Protein AF-A0A5K1JWC7-F1 (afdb_monomer)

Foldseek 3Di:
DVVVVVLCVVCVVPPVQDAAQPVLPDCPWQLNVLVLLVQQLVQLVVPHFAEEEEDFFAQDPPDPVVRVVSLVVLLVRLLVCVVSFGLYYHYDDPVCVVSNCVNCVVRPPDNGRSVPNSPVRDHDPCRNNDRPGPHHHDPVSVVVVVVVVVVQVVVVVVVDQWDQDPRGTDGPD

InterPro domains:
  IPR001465 Malate synthase, TIM barrel domain [PF01274] (7-130)
  IPR006252 Malate synthase A [PTHR42902] (7-173)
  IPR011076 Malate synthase superfamily [SSF51645] (11-173)
  IPR044856 Malate synthase, C-terminal superfamily [G3DSA:1.20.1220.12] (136-173)
  IPR046363 Malate synthase, N-terminal and TIM-barrel domains [G3DSA:3.20.20.360] (5-133)
  IPR048355 Malate synthase, C-terminal domain [PF20659] (136-173)

Nearest PDB structures (foldseek):
  3cv2-assembly1_A  TM=9.583E-01  e=2.266E-15  Escherichia coli
  3cux-assembly1_A  TM=9.850E-01  e=8.269E-14  Bacillus anthracis
  8wv2-assembly1_D  TM=1.934E-01  e=1.332E+00  Candida parapsilosis
  5lge-assembly2_D  TM=2.513E-01  e=6.400E+00  Homo sapiens
  8kib-assembly2_D  TM=2.610E-01  e=9.475E+00  Mus musculus

pLDDT: mean 89.18, std 6.0, range [44.62, 95.69]

Secondary structure (DSSP, 8-state):
-HHHHHHHHHHTT-TT-----TTT--TTSHHHHHHHHHHHHHHHHTT---EEEEE-B---TT-HHHHHHHHHHHHHHHHHHHHHT-SEEEESSGGGHHHHHHHHHHH--SS--TT---TT----HHHHT----S----HHHHHHHHHHHHHHHHHHHTT-SSEEETTEEE---

Solvent-accessible surface area (backbone atoms only — not comparable to full-atom values): 9978 Å² total; per-residue (Å²): 100,57,67,62,52,51,51,44,66,76,36,67,88,46,88,80,59,60,73,46,28,76,83,55,67,44,72,76,39,60,22,43,33,40,46,52,54,50,46,28,23,56,23,18,72,70,69,42,83,25,72,42,66,74,45,35,62,46,88,45,86,92,38,71,68,63,26,48,56,55,51,50,50,52,50,53,53,49,45,52,34,46,74,72,35,31,48,44,73,41,70,69,38,78,84,50,47,63,61,52,48,56,48,42,64,73,69,43,91,60,94,57,39,55,84,56,37,53,83,83,67,80,77,55,75,65,46,62,64,45,52,83,57,77,65,55,77,46,72,67,50,50,51,49,50,53,52,50,53,52,54,50,50,55,37,39,77,70,74,42,68,68,44,83,52,96,58,27,53,45,63,92,89

Radius of gyration: 17.47 Å; Cα contacts (8 Å, |Δi|>4): 207; chains: 1; bounding box: 48×44×42 Å

Mean predicted aligned error: 5.04 Å

Organism: NCBI:txid34458

Structure (mmCIF, N/CA/C/O backbone):
data_AF-A0A5K1JWC7-F1
#
_entry.id   AF-A0A5K1JWC7-F1
#
loop_
_atom_site.group_PDB
_atom_site.id
_atom_site.type_symbol
_atom_site.label_atom_id
_atom_site.label_alt_id
_atom_site.label_comp_id
_atom_site.label_asym_id
_atom_site.label_entity_id
_atom_site.label_seq_id
_atom_site.pdbx_PDB_ins_code
_atom_site.Cartn_x
_atom_site.Cartn_y
_atom_site.Cartn_z
_atom_site.occupancy
_atom_site.B_iso_or_equiv
_atom_site.auth_seq_id
_atom_site.auth_comp_id
_atom_site.auth_asym_id
_atom_site.auth_atom_id
_atom_site.pdbx_PDB_model_num
ATOM 1 N N . MET A 1 1 ? 4.676 -3.073 0.811 1.00 44.62 1 MET A N 1
ATOM 2 C CA . MET A 1 1 ? 5.390 -4.058 -0.029 1.00 44.62 1 MET A CA 1
ATOM 3 C C . MET A 1 1 ? 5.448 -5.466 0.570 1.00 44.62 1 MET A C 1
ATOM 5 O O . MET A 1 1 ? 5.056 -6.391 -0.129 1.00 44.62 1 MET A O 1
ATOM 9 N N . LEU A 1 2 ? 5.843 -5.653 1.842 1.00 52.94 2 LEU A N 1
ATOM 10 C CA . LEU A 1 2 ? 6.134 -6.978 2.441 1.00 52.94 2 LEU A CA 1
ATOM 11 C C . LEU A 1 2 ? 5.093 -8.096 2.209 1.00 52.94 2 LEU A C 1
ATOM 13 O O . LEU A 1 2 ? 5.450 -9.262 2.046 1.00 52.94 2 LEU A O 1
ATOM 17 N N . PHE A 1 3 ? 3.800 -7.762 2.195 1.00 68.31 3 PHE A N 1
ATOM 18 C CA . PHE A 1 3 ? 2.735 -8.755 2.036 1.00 68.31 3 PHE A CA 1
ATOM 19 C C . PHE A 1 3 ? 2.721 -9.408 0.642 1.00 68.31 3 PHE A C 1
ATOM 21 O O . PHE A 1 3 ? 2.540 -10.621 0.541 1.00 68.31 3 PHE A O 1
ATOM 28 N N . GLY A 1 4 ? 2.984 -8.641 -0.423 1.00 77.62 4 GLY A N 1
ATOM 29 C CA . GLY A 1 4 ? 2.988 -9.156 -1.797 1.00 77.62 4 GLY A CA 1
ATOM 30 C C . GLY A 1 4 ? 4.108 -10.171 -2.036 1.00 77.62 4 GLY A C 1
ATOM 31 O O . GLY A 1 4 ? 3.873 -11.247 -2.587 1.00 77.62 4 GLY A O 1
ATOM 32 N N . TRP A 1 5 ? 5.314 -9.885 -1.538 1.00 83.31 5 TRP A N 1
ATOM 33 C CA . TRP A 1 5 ? 6.438 -10.820 -1.623 1.00 83.31 5 TRP A CA 1
ATOM 34 C C . TRP A 1 5 ? 6.192 -12.101 -0.815 1.00 83.31 5 TRP A C 1
ATOM 36 O O . TRP A 1 5 ? 6.386 -13.208 -1.325 1.00 83.31 5 TRP A O 1
ATOM 46 N N . CYS A 1 6 ? 5.704 -11.976 0.426 1.00 85.31 6 CYS A N 1
ATOM 47 C CA . CYS A 1 6 ? 5.359 -13.130 1.261 1.00 85.31 6 CYS A CA 1
ATOM 48 C C . CYS A 1 6 ? 4.296 -14.022 0.605 1.00 85.31 6 CYS A C 1
ATOM 50 O O . CYS A 1 6 ? 4.421 -15.250 0.651 1.00 85.31 6 CYS A O 1
ATOM 52 N N . PHE A 1 7 ? 3.289 -13.420 -0.035 1.00 87.75 7 PHE A N 1
ATOM 53 C CA . PHE A 1 7 ? 2.257 -14.139 -0.778 1.00 87.75 7 PHE A CA 1
ATOM 54 C C . PHE A 1 7 ? 2.866 -15.005 -1.888 1.00 87.75 7 PHE A C 1
ATOM 56 O O . PHE A 1 7 ? 2.665 -16.225 -1.902 1.00 87.75 7 PHE A O 1
ATOM 63 N N . ILE A 1 8 ? 3.686 -14.400 -2.756 1.00 88.88 8 ILE A N 1
ATOM 64 C CA . ILE A 1 8 ? 4.363 -15.101 -3.858 1.00 88.88 8 ILE A CA 1
ATOM 65 C C . ILE A 1 8 ? 5.270 -16.203 -3.304 1.00 88.88 8 ILE A C 1
ATOM 67 O O . ILE A 1 8 ? 5.192 -17.351 -3.737 1.00 88.88 8 ILE A O 1
ATOM 71 N N . LYS A 1 9 ? 6.093 -15.901 -2.292 1.00 90.25 9 LYS A N 1
ATOM 72 C CA . LYS A 1 9 ? 7.012 -16.875 -1.684 1.00 90.25 9 LYS A CA 1
ATOM 73 C C . LYS A 1 9 ? 6.272 -18.082 -1.109 1.00 90.25 9 LYS A C 1
ATOM 75 O O . LYS A 1 9 ? 6.712 -19.216 -1.308 1.00 90.25 9 LYS A O 1
ATOM 80 N N . ARG A 1 10 ? 5.162 -17.862 -0.398 1.00 89.88 10 ARG A N 1
ATOM 81 C CA . ARG A 1 10 ? 4.365 -18.942 0.207 1.00 89.88 10 ARG A CA 1
ATOM 82 C C . ARG A 1 10 ? 3.660 -19.787 -0.851 1.00 89.88 10 ARG A C 1
ATOM 84 O O . ARG A 1 10 ? 3.517 -20.992 -0.655 1.00 89.88 10 ARG A O 1
ATOM 91 N N . ARG A 1 11 ? 3.239 -19.171 -1.957 1.00 88.50 11 ARG A N 1
ATOM 92 C CA . ARG A 1 11 ? 2.471 -19.812 -3.034 1.00 88.50 11 ARG A CA 1
ATOM 93 C C . ARG A 1 11 ? 3.323 -20.180 -4.251 1.00 88.50 11 ARG A C 1
ATOM 95 O O . ARG A 1 11 ? 2.774 -20.633 -5.242 1.00 88.50 11 ARG A O 1
ATOM 102 N N . ARG A 1 12 ? 4.656 -20.097 -4.157 1.00 88.31 12 ARG A N 1
ATOM 103 C CA . ARG A 1 12 ? 5.602 -20.330 -5.269 1.00 88.31 12 ARG A CA 1
ATOM 104 C C . ARG A 1 12 ? 5.453 -21.674 -5.993 1.00 88.31 12 ARG A C 1
ATOM 106 O O . ARG A 1 12 ? 5.879 -21.797 -7.131 1.00 88.31 12 ARG A O 1
ATOM 113 N N . ALA A 1 13 ? 4.916 -22.692 -5.317 1.00 90.12 13 ALA A N 1
ATOM 114 C CA . ALA A 1 13 ? 4.696 -24.020 -5.891 1.00 90.12 13 ALA A CA 1
ATOM 115 C C . ALA A 1 13 ? 3.368 -24.133 -6.665 1.00 90.12 13 ALA A C 1
ATOM 117 O O . ALA A 1 13 ? 3.176 -25.086 -7.417 1.00 90.12 13 ALA A O 1
ATOM 118 N N . ASP A 1 14 ? 2.452 -23.182 -6.484 1.00 89.00 14 ASP A N 1
ATOM 119 C CA . ASP A 1 14 ? 1.150 -23.167 -7.138 1.00 89.00 14 ASP A CA 1
ATOM 120 C C . ASP A 1 14 ? 1.224 -22.378 -8.451 1.00 89.00 14 ASP A C 1
ATOM 122 O O . ASP A 1 14 ? 1.396 -21.160 -8.461 1.00 89.00 14 ASP A O 1
ATOM 126 N N . ARG A 1 15 ? 1.058 -23.079 -9.576 1.00 86.62 15 ARG A N 1
ATOM 127 C CA . ARG A 1 15 ? 1.126 -22.486 -10.921 1.00 86.62 15 ARG A CA 1
ATOM 128 C C . ARG A 1 15 ? -0.040 -21.549 -11.239 1.00 86.62 15 ARG A C 1
ATOM 130 O O . ARG A 1 15 ? 0.066 -20.767 -12.177 1.00 86.62 15 ARG A O 1
ATOM 137 N N . SER A 1 16 ? -1.137 -21.620 -10.486 1.00 85.81 16 SER A N 1
ATOM 138 C CA . SER A 1 16 ? -2.273 -20.698 -10.628 1.00 85.81 16 SER A CA 1
ATOM 139 C C . SER A 1 16 ? -2.086 -19.393 -9.846 1.00 85.81 16 SER A C 1
ATOM 141 O O . SER A 1 16 ? -2.823 -18.429 -10.056 1.00 85.81 16 SER A O 1
ATOM 143 N N . ALA A 1 17 ? -1.082 -19.332 -8.965 1.00 84.81 17 ALA A N 1
ATOM 144 C CA . ALA A 1 17 ? -0.818 -18.185 -8.106 1.00 84.81 17 ALA A CA 1
ATOM 145 C C . ALA A 1 17 ? 0.161 -17.179 -8.729 1.00 84.81 17 ALA A C 1
ATOM 147 O O . ALA A 1 17 ? 1.113 -16.735 -8.087 1.00 84.81 17 ALA A O 1
ATOM 148 N N . VAL A 1 18 ? -0.084 -16.823 -9.991 1.00 88.00 18 VAL A N 1
ATOM 149 C CA . VAL A 1 18 ? 0.694 -15.821 -10.728 1.00 88.00 18 VAL A CA 1
ATOM 150 C C . VAL A 1 18 ? -0.012 -14.472 -10.640 1.00 88.00 18 VAL A C 1
ATOM 152 O O . VAL A 1 18 ? -1.207 -14.374 -10.908 1.00 88.00 18 VAL A O 1
ATOM 155 N N . LEU A 1 19 ? 0.735 -13.437 -10.258 1.00 89.69 19 LEU A N 1
ATOM 156 C CA . LEU A 1 19 ? 0.249 -12.063 -10.171 1.00 89.69 19 LEU A CA 1
ATOM 157 C C . LEU A 1 19 ? 0.689 -11.253 -11.404 1.00 89.69 19 LEU A C 1
ATOM 159 O O . LEU A 1 19 ? 1.714 -11.583 -12.009 1.00 89.69 19 LEU A O 1
ATOM 163 N N . PRO A 1 20 ? -0.065 -10.204 -11.780 1.00 91.31 20 PRO A N 1
ATOM 164 C CA . PRO A 1 20 ? 0.345 -9.266 -12.824 1.00 91.31 20 PRO A CA 1
ATOM 165 C C . PRO A 1 20 ? 1.522 -8.388 -12.361 1.00 91.31 20 PRO A C 1
ATOM 167 O O . PRO A 1 20 ? 2.099 -8.600 -11.290 1.00 91.3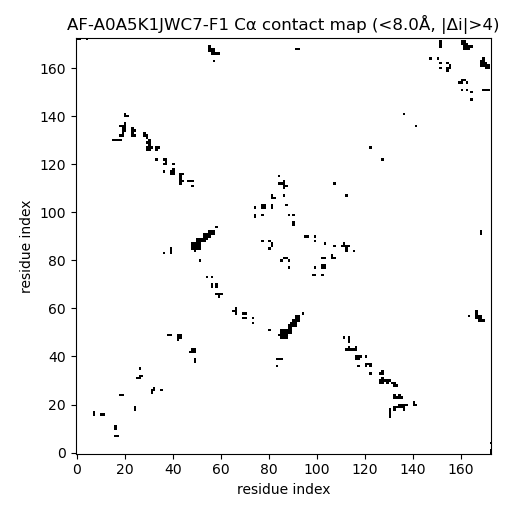1 20 PRO A O 1
ATOM 170 N N . ASP A 1 21 ? 1.886 -7.388 -13.167 1.00 90.62 21 ASP A N 1
ATOM 171 C CA . ASP A 1 21 ? 2.909 -6.408 -12.801 1.00 90.62 21 ASP A CA 1
ATOM 172 C C . ASP A 1 21 ? 2.650 -5.787 -11.414 1.00 90.62 21 ASP A C 1
ATOM 174 O O . ASP A 1 21 ? 1.517 -5.466 -11.050 1.00 90.62 21 ASP A O 1
ATOM 178 N N . ARG A 1 22 ? 3.725 -5.527 -10.650 1.00 86.94 22 ARG A N 1
ATOM 179 C CA . ARG A 1 22 ? 3.638 -5.020 -9.262 1.00 86.94 22 ARG A CA 1
ATOM 180 C C . ARG A 1 22 ? 2.814 -3.737 -9.111 1.00 86.94 22 ARG A C 1
ATOM 182 O O . ARG A 1 22 ? 2.218 -3.515 -8.066 1.00 86.94 22 ARG A O 1
ATOM 189 N N . LYS A 1 23 ? 2.784 -2.900 -10.150 1.00 85.75 23 LYS A N 1
ATOM 190 C CA . LYS A 1 23 ? 2.043 -1.630 -10.186 1.00 85.75 23 LYS A CA 1
ATOM 191 C C . LYS A 1 23 ? 0.520 -1.822 -10.224 1.00 85.75 23 LYS A C 1
ATOM 193 O O . LYS A 1 23 ? -0.197 -0.937 -9.767 1.00 85.75 23 LYS A O 1
ATOM 198 N N . ASP A 1 24 ? 0.058 -2.955 -10.755 1.00 86.00 24 ASP A N 1
ATOM 199 C CA . ASP A 1 24 ? -1.364 -3.283 -10.903 1.00 86.00 24 ASP A CA 1
ATOM 200 C C . ASP A 1 24 ? -1.918 -3.924 -9.615 1.00 86.00 24 ASP A C 1
ATOM 202 O O . ASP A 1 24 ? -3.121 -3.910 -9.365 1.00 86.00 24 ASP A O 1
ATOM 206 N N . VAL A 1 25 ? -1.039 -4.449 -8.752 1.00 88.00 25 VAL A N 1
ATOM 207 C CA . VAL A 1 25 ? -1.395 -5.010 -7.440 1.00 88.00 25 VAL A CA 1
ATOM 208 C C . VAL A 1 25 ? -1.528 -3.880 -6.409 1.00 88.00 25 VAL A C 1
ATOM 210 O O . VAL A 1 25 ? -0.674 -3.690 -5.542 1.00 88.00 25 VAL A O 1
ATOM 213 N N . THR A 1 26 ? -2.594 -3.087 -6.528 1.00 87.12 26 THR A N 1
ATOM 214 C CA . THR A 1 26 ? -2.879 -1.963 -5.619 1.00 87.12 26 THR A CA 1
ATOM 215 C C . THR A 1 26 ? -3.588 -2.416 -4.337 1.00 87.12 26 THR A C 1
ATOM 217 O O . THR A 1 26 ? -4.016 -3.559 -4.208 1.00 87.12 26 THR A O 1
ATOM 220 N N . MET A 1 27 ? -3.758 -1.514 -3.363 1.00 86.19 27 MET A N 1
ATOM 221 C CA . MET A 1 27 ? -4.477 -1.811 -2.111 1.00 86.19 27 MET A CA 1
ATOM 222 C C . MET A 1 27 ? -6.001 -1.969 -2.281 1.00 86.19 27 MET A C 1
ATOM 224 O O . MET A 1 27 ? -6.689 -2.246 -1.301 1.00 86.19 27 MET A O 1
ATOM 228 N N . GLU A 1 28 ? -6.528 -1.764 -3.488 1.00 85.38 28 GLU A N 1
ATOM 229 C CA . GLU A 1 28 ? -7.960 -1.856 -3.812 1.00 85.38 28 GLU A CA 1
ATOM 230 C C . GLU A 1 28 ? -8.330 -3.198 -4.453 1.00 85.38 28 GLU A C 1
ATOM 232 O O . GLU A 1 28 ? -9.507 -3.532 -4.577 1.00 85.38 28 GLU A O 1
ATOM 237 N N . VAL A 1 29 ? -7.336 -3.984 -4.874 1.00 86.38 29 VAL A N 1
ATOM 238 C CA . VAL A 1 29 ? -7.586 -5.248 -5.569 1.00 86.38 29 VAL A CA 1
ATOM 239 C C . VAL A 1 29 ? -7.991 -6.338 -4.580 1.00 86.38 29 VAL A C 1
ATOM 241 O O . VAL A 1 29 ? -7.420 -6.440 -3.496 1.00 86.38 29 VAL A O 1
ATOM 244 N N . GLY A 1 30 ? -8.950 -7.175 -4.993 1.00 84.12 30 GLY A N 1
ATOM 245 C CA . GLY A 1 30 ? -9.627 -8.224 -4.213 1.00 84.12 30 GLY A CA 1
ATOM 246 C C . GLY A 1 30 ? -8.970 -8.629 -2.889 1.00 84.12 30 GLY A C 1
ATOM 247 O O . GLY A 1 30 ? -9.438 -8.234 -1.823 1.00 84.12 30 GLY A O 1
ATOM 248 N N . PHE A 1 31 ? -7.883 -9.407 -2.944 1.00 88.75 31 PHE A N 1
ATOM 249 C CA . PHE A 1 31 ? -7.257 -9.964 -1.738 1.00 88.75 31 PHE A CA 1
ATOM 250 C C . PHE A 1 31 ? -6.576 -8.919 -0.833 1.00 88.75 31 PHE A C 1
ATOM 252 O O . PHE A 1 31 ? -6.509 -9.122 0.380 1.00 88.75 31 PHE A O 1
ATOM 259 N N . MET A 1 32 ? -6.105 -7.796 -1.388 1.00 90.38 32 MET A N 1
ATOM 260 C CA . MET A 1 32 ? -5.516 -6.691 -0.620 1.00 90.38 32 MET A CA 1
ATOM 261 C C . MET A 1 32 ? -6.590 -5.890 0.120 1.00 90.38 32 MET A C 1
ATOM 263 O O . MET A 1 32 ? -6.398 -5.551 1.289 1.00 90.38 32 MET A O 1
ATOM 267 N N . ASP A 1 33 ? -7.733 -5.638 -0.524 1.00 90.25 33 ASP A N 1
ATOM 268 C CA . ASP A 1 33 ? -8.883 -4.999 0.126 1.00 90.25 33 ASP A CA 1
ATOM 269 C C . ASP A 1 33 ? -9.439 -5.896 1.243 1.00 90.25 33 ASP A C 1
ATOM 271 O O . ASP A 1 33 ? -9.620 -5.447 2.377 1.00 90.25 33 ASP A O 1
ATOM 275 N N . ALA A 1 34 ? -9.598 -7.198 0.975 1.00 91.94 34 ALA A N 1
ATOM 276 C CA . ALA A 1 34 ? -9.996 -8.180 1.984 1.00 91.94 34 ALA A CA 1
ATOM 277 C C . ALA A 1 34 ? -9.019 -8.219 3.176 1.00 91.94 34 ALA A C 1
ATOM 279 O O . ALA A 1 34 ? -9.450 -8.236 4.333 1.00 91.94 34 ALA A O 1
ATOM 280 N N . TYR A 1 35 ? -7.709 -8.167 2.907 1.00 92.88 35 TYR A N 1
ATOM 281 C CA . TYR A 1 35 ? -6.669 -8.070 3.934 1.00 92.88 35 TYR A CA 1
ATOM 282 C C . TYR A 1 35 ? -6.846 -6.826 4.816 1.00 92.88 35 TYR A C 1
ATOM 284 O O . TYR A 1 35 ? -6.895 -6.952 6.041 1.00 92.88 35 TYR A O 1
ATOM 292 N N . VAL A 1 36 ? -6.995 -5.643 4.214 1.00 92.75 36 VAL A N 1
ATOM 293 C CA . VAL A 1 36 ? -7.170 -4.378 4.946 1.00 92.75 36 VAL A CA 1
ATOM 294 C C . VAL A 1 36 ? -8.429 -4.410 5.808 1.00 92.75 36 VAL A C 1
ATOM 296 O O . VAL A 1 36 ? -8.388 -4.061 6.989 1.00 92.75 36 VAL A O 1
ATOM 299 N N . ARG A 1 37 ? -9.554 -4.862 5.244 1.00 92.75 37 ARG A N 1
ATOM 300 C CA . ARG A 1 37 ? -10.827 -4.946 5.968 1.00 92.75 37 ARG A CA 1
ATOM 301 C C . ARG A 1 37 ? -10.727 -5.859 7.188 1.00 92.75 37 ARG A C 1
ATOM 303 O O . ARG A 1 37 ? -11.175 -5.471 8.268 1.00 92.75 37 ARG A O 1
ATOM 310 N N . LEU A 1 38 ? -10.113 -7.033 7.028 1.00 94.44 38 LEU A N 1
ATOM 311 C CA . LEU A 1 38 ? -9.921 -7.990 8.118 1.00 94.44 38 LEU A CA 1
ATOM 312 C C . LEU A 1 38 ? -8.951 -7.467 9.187 1.00 94.44 38 LEU A C 1
ATOM 314 O O . LEU A 1 38 ? -9.184 -7.689 10.380 1.00 94.44 38 LEU A O 1
ATOM 318 N N . LEU A 1 39 ? -7.884 -6.771 8.777 1.00 94.75 39 LEU A N 1
ATOM 319 C CA . LEU A 1 39 ? -6.918 -6.152 9.687 1.00 94.75 39 LEU A CA 1
ATOM 320 C C . LEU A 1 39 ? -7.615 -5.142 10.600 1.00 94.75 39 LEU A C 1
ATOM 322 O O . LEU A 1 39 ? -7.543 -5.284 11.821 1.00 94.75 39 LEU A O 1
ATOM 326 N N . ILE A 1 40 ? -8.348 -4.187 10.022 1.00 94.31 40 ILE A N 1
ATOM 327 C CA . ILE A 1 40 ? -9.050 -3.136 10.776 1.00 94.31 40 ILE A CA 1
ATOM 328 C C . ILE A 1 40 ? -10.068 -3.753 11.736 1.00 94.31 40 ILE A C 1
ATOM 330 O O . 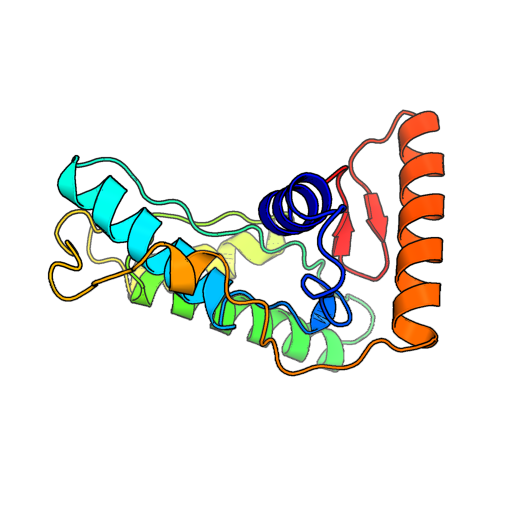ILE A 1 40 ? -10.040 -3.474 12.935 1.00 94.31 40 ILE A O 1
ATOM 334 N N . GLN A 1 41 ? -10.912 -4.661 11.237 1.00 94.81 41 GLN A N 1
ATOM 335 C CA . GLN A 1 41 ? -11.906 -5.353 12.059 1.00 94.81 41 GLN A CA 1
ATOM 336 C C . GLN A 1 41 ? -11.251 -6.074 13.249 1.00 94.81 41 GLN A C 1
ATOM 338 O O . GLN A 1 41 ? -11.717 -5.986 14.388 1.00 94.81 41 GLN A O 1
ATOM 343 N N . THR A 1 42 ? -10.147 -6.785 13.006 1.00 94.56 42 THR A N 1
ATOM 344 C CA . THR A 1 42 ? -9.455 -7.553 14.046 1.00 94.56 42 THR A CA 1
ATOM 345 C C . THR A 1 42 ? -8.818 -6.647 15.094 1.00 94.56 42 THR A C 1
ATOM 347 O O . THR A 1 42 ? -8.950 -6.931 16.291 1.00 94.56 42 THR A O 1
ATOM 350 N N . CYS A 1 43 ? -8.160 -5.572 14.660 1.00 95.69 43 CYS A N 1
ATOM 351 C CA . CYS A 1 43 ? -7.515 -4.600 15.534 1.00 95.69 43 CYS A CA 1
ATOM 352 C C . CYS A 1 43 ? -8.540 -3.863 16.404 1.00 95.69 43 CYS A C 1
ATOM 354 O O . CYS A 1 43 ? -8.452 -3.891 17.634 1.00 95.69 43 CYS A O 1
ATOM 356 N N . HIS A 1 44 ? -9.591 -3.310 15.799 1.00 94.94 44 HIS A N 1
ATOM 357 C CA . HIS A 1 44 ? -10.589 -2.518 16.520 1.00 94.94 44 HIS A CA 1
ATOM 358 C C . HIS A 1 44 ? -11.431 -3.357 17.478 1.00 94.94 44 HIS A C 1
ATOM 360 O O . HIS A 1 44 ? -11.721 -2.920 18.595 1.00 94.94 44 HIS A O 1
ATOM 366 N N . ARG A 1 45 ? -11.733 -4.613 17.120 1.00 93.88 45 ARG A N 1
ATOM 367 C CA . ARG A 1 45 ? -12.367 -5.568 18.044 1.00 93.88 45 ARG A CA 1
ATOM 368 C C . ARG A 1 45 ? -11.542 -5.778 19.319 1.00 93.88 45 ARG A C 1
ATOM 370 O O . ARG A 1 45 ? -12.112 -6.010 20.381 1.00 93.88 45 ARG A O 1
ATOM 377 N N . ARG A 1 46 ? -10.212 -5.692 19.223 1.00 94.69 46 ARG A N 1
ATOM 378 C CA . ARG A 1 46 ? -9.271 -5.832 20.348 1.00 94.69 46 ARG A CA 1
ATOM 379 C C . ARG A 1 46 ? -8.842 -4.490 20.952 1.00 94.69 46 ARG A C 1
ATOM 381 O O . ARG A 1 46 ? -8.024 -4.496 21.864 1.00 94.69 46 ARG A O 1
ATOM 388 N N . ARG A 1 47 ? -9.404 -3.369 20.481 1.00 92.31 47 ARG A N 1
ATOM 389 C CA . ARG A 1 47 ? -9.033 -1.997 20.875 1.00 92.31 47 ARG A CA 1
ATOM 390 C C . ARG A 1 47 ? -7.538 -1.700 20.692 1.00 92.31 47 ARG A C 1
ATOM 392 O O . ARG A 1 47 ? -6.918 -1.079 21.550 1.00 92.31 47 ARG A O 1
ATOM 399 N N . VAL A 1 48 ? -6.969 -2.170 19.585 1.00 94.19 48 VAL A N 1
ATOM 400 C CA . VAL A 1 48 ? -5.595 -1.856 19.171 1.00 94.19 48 VAL A CA 1
ATOM 401 C C . VAL A 1 48 ? -5.602 -1.113 17.841 1.00 94.19 48 VAL A C 1
ATOM 403 O O . VAL A 1 48 ? -6.549 -1.252 17.068 1.00 94.19 48 VAL A O 1
ATOM 406 N N . ALA A 1 49 ? -4.540 -0.352 17.582 1.00 93.38 49 ALA A N 1
ATOM 407 C CA . ALA A 1 49 ? -4.427 0.470 16.386 1.00 93.38 49 ALA A CA 1
ATOM 408 C C . ALA A 1 49 ? -4.248 -0.353 15.098 1.00 93.38 49 ALA A C 1
ATOM 410 O O . ALA A 1 49 ? -3.440 -1.286 15.037 1.00 93.38 49 ALA A O 1
ATOM 411 N N . ALA A 1 50 ? -4.982 0.023 14.056 1.00 94.62 50 ALA A N 1
ATOM 412 C CA . ALA A 1 50 ? -4.847 -0.442 12.685 1.00 94.62 50 ALA A CA 1
ATOM 413 C C . ALA A 1 50 ? -4.080 0.600 11.854 1.00 94.62 50 ALA A C 1
ATOM 415 O O . ALA A 1 50 ? -4.611 1.652 11.507 1.00 94.62 50 ALA A O 1
ATOM 416 N N . MET A 1 51 ? -2.825 0.3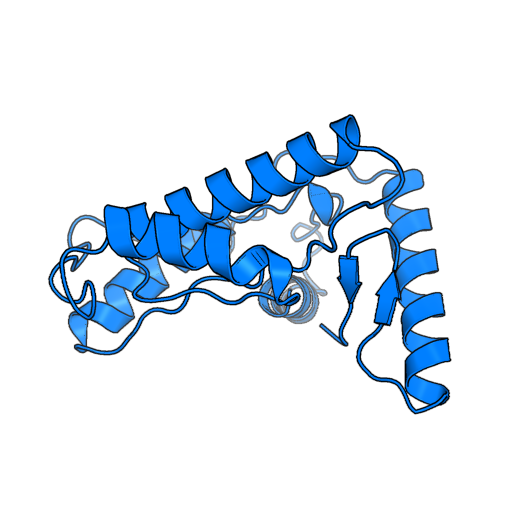06 11.512 1.00 94.12 51 MET A N 1
ATOM 417 C CA . MET A 1 51 ? -1.969 1.226 10.752 1.00 94.12 51 MET A CA 1
ATOM 418 C C . MET A 1 51 ? -2.081 1.005 9.241 1.00 94.12 51 MET A C 1
ATOM 420 O O . MET A 1 51 ? -2.070 -0.133 8.770 1.00 94.12 51 MET A O 1
ATOM 424 N N . GLY A 1 52 ? -2.182 2.106 8.496 1.00 90.06 52 GLY A N 1
ATOM 425 C CA . GLY A 1 52 ? -2.180 2.151 7.036 1.00 90.06 52 GLY A CA 1
ATOM 426 C C . GLY A 1 52 ? -0.806 1.887 6.419 1.00 90.06 52 GLY A C 1
ATOM 427 O O . GLY A 1 52 ? 0.199 1.704 7.109 1.00 90.06 52 GLY A O 1
ATOM 428 N N . GLY A 1 53 ? -0.766 1.853 5.089 1.00 87.19 53 GLY A N 1
ATOM 429 C CA . GLY A 1 53 ? 0.431 1.541 4.320 1.00 87.19 53 GLY A CA 1
ATOM 430 C C . GLY A 1 53 ? 1.387 2.724 4.148 1.00 87.19 53 GLY A C 1
ATOM 431 O O . GLY A 1 53 ? 1.070 3.889 4.399 1.00 87.19 53 GLY A O 1
ATOM 432 N N . MET A 1 54 ? 2.589 2.401 3.667 1.00 87.44 54 MET A N 1
ATOM 433 C CA . MET A 1 54 ? 3.612 3.380 3.309 1.00 87.44 54 MET A CA 1
ATOM 434 C C . MET A 1 54 ? 3.265 4.087 1.993 1.00 87.44 54 MET A C 1
ATOM 436 O O . MET A 1 54 ? 3.055 3.430 0.975 1.00 87.44 54 MET A O 1
ATOM 440 N N . SER A 1 55 ? 3.301 5.422 1.987 1.00 86.50 55 SER A N 1
ATOM 441 C CA . SER A 1 55 ? 3.412 6.207 0.750 1.00 86.50 55 SER A CA 1
ATOM 442 C C . SER A 1 55 ? 4.879 6.544 0.495 1.00 86.50 55 SER A C 1
ATOM 444 O O . SER A 1 55 ? 5.445 7.428 1.139 1.00 86.50 55 SER A O 1
ATOM 446 N N . ALA A 1 56 ? 5.477 5.827 -0.457 1.00 84.00 56 ALA A N 1
ATOM 447 C CA . ALA A 1 56 ? 6.893 5.928 -0.811 1.00 84.00 56 ALA A CA 1
ATOM 448 C C . ALA A 1 56 ? 7.220 7.068 -1.792 1.00 84.00 56 ALA A C 1
ATOM 450 O O . ALA A 1 56 ? 8.367 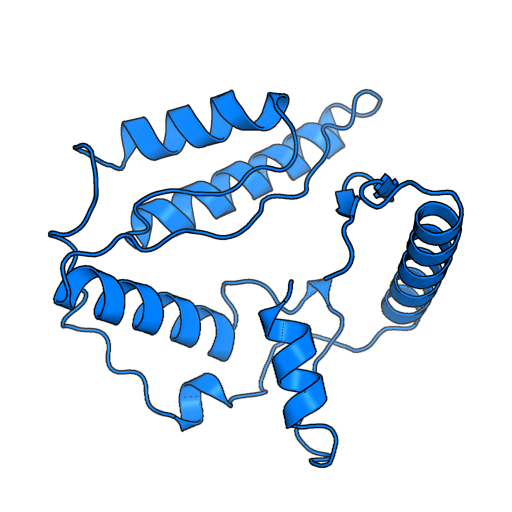7.223 -2.195 1.00 84.00 56 ALA A O 1
ATOM 451 N N . GLN A 1 57 ? 6.225 7.849 -2.218 1.00 85.69 57 GLN A N 1
ATOM 452 C CA . GLN A 1 57 ? 6.408 8.856 -3.258 1.00 85.69 57 GLN A CA 1
ATOM 453 C C . GLN A 1 57 ? 7.406 9.943 -2.831 1.00 85.69 57 GLN A C 1
ATOM 455 O O . GLN A 1 57 ? 7.365 10.445 -1.710 1.00 85.69 57 GLN A O 1
ATOM 460 N N . ILE A 1 58 ? 8.286 10.341 -3.743 1.00 84.88 58 ILE A N 1
ATOM 461 C CA . ILE A 1 58 ? 9.178 11.487 -3.572 1.00 84.88 58 ILE A CA 1
ATOM 462 C C . ILE A 1 58 ? 8.650 12.626 -4.454 1.00 84.88 58 ILE A C 1
ATOM 464 O O . ILE A 1 58 ? 8.371 12.388 -5.633 1.00 84.88 58 ILE A O 1
ATOM 468 N N . PRO A 1 59 ? 8.499 13.854 -3.922 1.00 81.56 59 PRO A N 1
ATOM 469 C CA . PRO A 1 59 ? 8.079 14.996 -4.724 1.00 81.56 59 PRO A CA 1
ATOM 470 C C . PRO A 1 59 ? 9.021 15.281 -5.895 1.00 81.56 59 PRO A C 1
ATOM 472 O O . PRO A 1 59 ? 10.244 15.346 -5.735 1.00 81.56 59 PRO A O 1
ATOM 475 N N . ILE A 1 60 ? 8.436 15.479 -7.073 1.00 83.88 60 ILE A N 1
ATOM 476 C CA . ILE A 1 60 ? 9.155 15.703 -8.326 1.00 83.88 60 ILE A CA 1
ATOM 477 C C . ILE A 1 60 ? 9.369 17.209 -8.482 1.00 83.88 60 ILE A C 1
ATOM 479 O O . ILE A 1 60 ? 8.454 17.951 -8.818 1.00 83.88 60 ILE A O 1
ATOM 483 N N . LYS A 1 61 ? 10.589 17.689 -8.219 1.00 77.44 61 LYS A N 1
ATOM 484 C CA . LYS A 1 61 ? 10.892 19.134 -8.262 1.00 77.44 61 LYS A CA 1
ATOM 485 C C . LYS A 1 61 ? 10.898 19.722 -9.675 1.00 77.44 61 LYS A C 1
ATOM 487 O O . LYS A 1 61 ? 10.630 20.904 -9.839 1.00 77.44 61 LYS A O 1
ATOM 492 N N . ASN A 1 62 ? 11.212 18.902 -10.675 1.00 79.50 62 ASN A N 1
ATOM 493 C CA . ASN A 1 62 ? 11.482 19.368 -12.036 1.00 79.50 62 ASN A CA 1
ATOM 494 C C . ASN A 1 62 ? 10.249 19.324 -12.953 1.00 79.50 62 ASN A C 1
ATOM 496 O O . ASN A 1 62 ? 10.329 19.787 -14.084 1.00 79.50 62 ASN A O 1
ATOM 500 N N . ASP A 1 63 ? 9.127 18.774 -12.481 1.00 84.75 63 ASP A N 1
ATOM 501 C CA . ASP A 1 63 ? 7.883 18.658 -13.245 1.00 84.75 63 ASP A CA 1
ATOM 502 C C . ASP A 1 63 ? 6.676 18.870 -12.311 1.00 84.75 63 ASP A C 1
ATOM 504 O O . ASP A 1 63 ? 6.250 17.938 -11.618 1.00 84.75 63 ASP A O 1
ATOM 508 N N . PRO A 1 64 ? 6.122 20.097 -12.264 1.00 86.69 64 PRO A N 1
ATOM 509 C CA . PRO A 1 64 ? 4.976 20.417 -11.420 1.00 86.69 64 PRO A CA 1
ATOM 510 C C . PRO A 1 64 ? 3.724 19.597 -11.750 1.00 86.69 64 PRO A C 1
ATOM 512 O O . PRO A 1 64 ? 2.951 19.280 -10.846 1.00 86.69 64 PRO A O 1
ATOM 515 N N . GLN A 1 65 ? 3.523 19.230 -13.020 1.00 87.31 65 GLN A N 1
ATOM 516 C CA . GLN A 1 65 ? 2.337 18.492 -13.450 1.00 87.31 65 GLN A CA 1
ATOM 517 C C . GLN A 1 65 ? 2.428 17.028 -13.012 1.00 87.31 65 GLN A C 1
ATOM 519 O O . GLN A 1 65 ? 1.486 16.504 -12.413 1.00 87.31 65 GLN A O 1
ATOM 524 N N . ALA A 1 66 ? 3.574 16.382 -13.242 1.00 84.12 66 ALA A N 1
ATOM 525 C CA . ALA A 1 66 ? 3.810 15.023 -12.759 1.00 84.12 66 ALA A CA 1
ATOM 526 C C . ALA A 1 66 ? 3.796 14.958 -11.224 1.00 84.12 66 ALA A C 1
ATOM 528 O O . ALA A 1 66 ? 3.259 14.007 -10.648 1.00 84.12 66 ALA A O 1
ATOM 529 N N . ASN A 1 67 ? 4.333 15.986 -10.556 1.00 87.75 67 ASN A N 1
ATOM 530 C CA . ASN A 1 67 ? 4.276 16.085 -9.104 1.00 87.75 67 ASN A CA 1
ATOM 531 C C . ASN A 1 67 ? 2.834 16.153 -8.599 1.00 87.75 67 ASN A C 1
ATOM 533 O O . ASN A 1 67 ? 2.496 15.436 -7.661 1.00 87.75 67 ASN A O 1
ATOM 537 N N . GLU A 1 68 ? 1.972 16.959 -9.223 1.00 88.75 68 GLU A N 1
ATOM 538 C CA . GLU A 1 68 ? 0.591 17.083 -8.755 1.00 88.75 68 GLU A CA 1
ATOM 539 C C . GLU A 1 68 ? -0.214 15.799 -8.969 1.00 88.75 68 GLU A C 1
ATOM 541 O O . GLU A 1 68 ? -0.966 15.400 -8.082 1.00 88.75 68 GLU A O 1
ATOM 546 N N . VAL A 1 69 ? 0.013 15.076 -10.071 1.00 88.19 69 VAL A N 1
ATOM 547 C CA . VAL A 1 69 ? -0.580 13.741 -10.275 1.00 88.19 69 VAL A CA 1
ATOM 548 C C . VAL A 1 69 ? -0.131 12.768 -9.178 1.00 88.19 69 VAL A C 1
ATOM 550 O O . V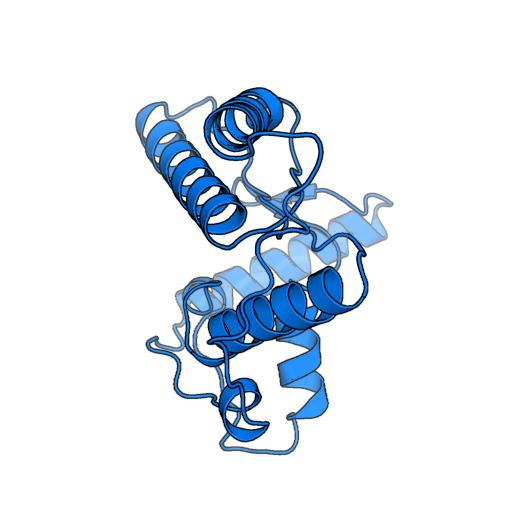AL A 1 69 ? -0.952 12.045 -8.605 1.00 88.19 69 VAL A O 1
ATOM 553 N N . ALA A 1 70 ? 1.161 12.764 -8.846 1.00 86.12 70 ALA A N 1
ATOM 554 C CA . ALA A 1 70 ? 1.708 11.900 -7.806 1.00 86.12 70 ALA A CA 1
ATOM 555 C C . ALA A 1 70 ? 1.162 12.262 -6.411 1.00 86.12 70 ALA A C 1
ATOM 557 O O . ALA A 1 70 ? 0.752 11.377 -5.657 1.00 86.12 70 ALA A O 1
ATOM 558 N N . MET A 1 71 ? 1.087 13.555 -6.079 1.00 89.56 71 MET A N 1
ATOM 559 C CA . MET A 1 71 ? 0.535 14.031 -4.806 1.00 89.56 71 MET A CA 1
ATOM 560 C C . MET A 1 71 ? -0.975 13.795 -4.708 1.00 89.56 71 MET A C 1
ATOM 562 O O . MET A 1 71 ? -1.460 13.416 -3.642 1.00 89.56 71 MET A O 1
ATOM 566 N N . ALA A 1 72 ? -1.725 13.943 -5.802 1.00 90.88 72 ALA A N 1
ATOM 567 C CA . ALA A 1 72 ? -3.145 13.604 -5.853 1.00 90.88 72 ALA A CA 1
ATOM 568 C C . ALA A 1 72 ? -3.383 12.113 -5.577 1.00 90.88 72 ALA A C 1
ATOM 570 O O . ALA A 1 72 ? -4.291 11.771 -4.818 1.00 90.88 72 ALA A O 1
ATOM 571 N N . LYS A 1 73 ? -2.528 11.228 -6.107 1.00 88.25 73 LYS A N 1
ATOM 572 C CA . LYS A 1 73 ? -2.580 9.795 -5.792 1.00 88.25 73 LYS A CA 1
ATOM 573 C C . LYS A 1 73 ? -2.323 9.529 -4.307 1.00 88.25 73 LYS A C 1
ATOM 575 O O . LYS A 1 73 ? -3.091 8.806 -3.681 1.00 88.25 73 LYS A O 1
ATOM 580 N N . VAL A 1 74 ? -1.312 10.174 -3.717 1.00 90.50 74 VAL A N 1
ATOM 581 C CA . VAL A 1 74 ? -1.041 10.069 -2.271 1.00 90.50 74 VAL A CA 1
ATOM 582 C C . VAL A 1 74 ? -2.240 10.552 -1.447 1.00 90.50 74 VAL A C 1
ATOM 584 O O . VAL A 1 74 ? -2.620 9.888 -0.484 1.00 90.50 74 VAL A O 1
ATOM 587 N N . ARG A 1 75 ? -2.880 11.663 -1.840 1.00 92.62 75 ARG A N 1
ATOM 588 C CA . ARG A 1 75 ? -4.104 12.162 -1.190 1.00 92.62 75 ARG A CA 1
ATOM 589 C C . ARG A 1 75 ? -5.236 11.138 -1.253 1.00 92.62 75 ARG A C 1
ATOM 591 O O . ARG A 1 75 ? -5.850 10.857 -0.227 1.00 92.62 75 ARG A O 1
ATOM 598 N N . ALA A 1 76 ? -5.489 10.562 -2.426 1.00 92.12 76 ALA A N 1
ATOM 599 C CA . ALA A 1 76 ? -6.518 9.541 -2.605 1.00 92.12 76 ALA A CA 1
ATOM 600 C C . ALA A 1 76 ? -6.241 8.298 -1.741 1.00 92.12 76 ALA A C 1
ATOM 602 O O . ALA A 1 76 ? -7.138 7.825 -1.041 1.00 92.12 76 ALA A O 1
ATOM 603 N N . ASP A 1 77 ? -4.990 7.833 -1.705 1.00 91.44 77 ASP A N 1
ATOM 604 C CA . ASP A 1 77 ? -4.584 6.681 -0.898 1.00 91.44 77 ASP A CA 1
ATOM 605 C C . ASP A 1 77 ? -4.774 6.936 0.605 1.00 91.44 77 ASP A C 1
ATOM 607 O O . ASP A 1 77 ? -5.337 6.090 1.305 1.00 91.44 77 ASP A O 1
ATOM 611 N N . LYS A 1 78 ? -4.365 8.110 1.110 1.00 92.75 78 LYS A N 1
ATOM 612 C CA . LYS A 1 78 ? -4.541 8.462 2.530 1.00 92.75 78 LYS A CA 1
ATOM 613 C C . LYS A 1 78 ? -6.009 8.654 2.895 1.00 92.75 78 LYS A C 1
ATOM 615 O O . LYS A 1 78 ? -6.434 8.209 3.960 1.00 92.75 78 LYS A O 1
ATOM 620 N N . LEU A 1 79 ? -6.798 9.254 2.002 1.00 94.19 79 LEU A N 1
ATOM 621 C CA . LEU A 1 79 ? -8.238 9.410 2.196 1.00 94.19 79 LEU A CA 1
ATOM 622 C C . LEU A 1 79 ? -8.928 8.045 2.277 1.00 94.19 79 LEU A C 1
ATOM 624 O O . LEU A 1 79 ? -9.765 7.821 3.154 1.00 94.19 79 LEU A O 1
ATOM 628 N N . ARG A 1 80 ? -8.545 7.110 1.405 1.00 92.12 80 ARG A N 1
ATOM 629 C CA . ARG A 1 80 ? -9.036 5.730 1.435 1.00 92.12 80 ARG A CA 1
ATOM 630 C C . ARG A 1 80 ? -8.679 5.041 2.752 1.00 92.12 80 ARG A C 1
ATOM 632 O O . ARG A 1 80 ? -9.512 4.327 3.303 1.00 92.12 80 ARG A O 1
ATOM 639 N N . GLU A 1 81 ? -7.470 5.241 3.271 1.00 93.19 81 GLU A N 1
ATOM 640 C CA . GLU A 1 81 ? -7.038 4.636 4.537 1.00 93.19 81 GLU A CA 1
ATOM 641 C C . GLU A 1 81 ? -7.862 5.115 5.734 1.00 93.19 81 GLU A C 1
ATOM 643 O O . GLU A 1 81 ? -8.420 4.272 6.440 1.00 93.19 81 GLU A O 1
ATOM 648 N N . VAL A 1 82 ? -8.001 6.430 5.924 1.00 93.94 82 VAL A N 1
ATOM 649 C CA . VAL A 1 82 ? -8.777 6.996 7.044 1.00 93.94 82 VAL A CA 1
ATOM 650 C C . VAL A 1 82 ? -10.274 6.699 6.907 1.00 93.94 82 VAL A C 1
ATOM 652 O O . VAL A 1 82 ? -10.941 6.337 7.876 1.00 93.94 82 VAL A O 1
ATOM 655 N N . THR A 1 83 ? -10.812 6.731 5.683 1.00 92.44 83 THR A N 1
ATOM 656 C CA . THR A 1 83 ? -12.218 6.362 5.429 1.00 92.44 83 THR A CA 1
ATOM 657 C C . THR A 1 83 ? -12.448 4.880 5.705 1.00 92.44 83 THR A C 1
ATOM 659 O O . THR A 1 83 ? -13.518 4.483 6.170 1.00 92.44 83 THR A O 1
ATOM 662 N N . ASN A 1 84 ? -11.431 4.045 5.469 1.00 90.94 84 ASN A N 1
ATOM 663 C CA . ASN A 1 84 ? -11.508 2.645 5.836 1.00 90.94 84 ASN A CA 1
ATOM 664 C C . ASN A 1 84 ? -11.438 2.409 7.354 1.00 90.94 84 ASN A C 1
ATOM 666 O O . ASN A 1 84 ? -11.858 1.351 7.814 1.00 90.94 84 ASN A O 1
ATOM 670 N N . GLY A 1 85 ? -10.979 3.381 8.136 1.00 91.88 85 GLY A N 1
ATOM 671 C CA . GLY A 1 85 ? -10.837 3.258 9.582 1.00 91.88 85 GLY A CA 1
ATOM 672 C C . GLY A 1 85 ? -9.441 2.834 10.017 1.00 91.88 85 GLY A C 1
ATOM 673 O O . GLY A 1 85 ? -9.326 2.105 10.988 1.00 91.88 85 GLY A O 1
ATOM 674 N N . HIS A 1 86 ? -8.388 3.226 9.300 1.00 94.94 86 HIS A N 1
ATOM 675 C CA . HIS A 1 86 ? -7.040 3.145 9.867 1.00 94.94 86 HIS A CA 1
ATOM 676 C C . HIS A 1 86 ? -6.825 4.278 10.870 1.00 94.94 86 HIS A C 1
ATOM 678 O O . HIS A 1 86 ? -7.183 5.419 10.601 1.00 94.94 86 HIS A O 1
ATOM 684 N N . ASP A 1 87 ? -6.155 3.984 11.978 1.00 93.69 87 ASP A N 1
ATOM 685 C CA . ASP A 1 87 ? -5.848 4.959 13.033 1.00 93.69 87 ASP A CA 1
ATOM 686 C C . ASP A 1 87 ? -4.614 5.819 12.720 1.00 93.69 87 ASP A C 1
ATOM 688 O O . ASP A 1 87 ? -4.296 6.763 13.439 1.00 93.69 87 ASP A O 1
ATOM 692 N N . GLY A 1 88 ? -3.884 5.485 11.659 1.00 93.12 88 GLY A N 1
ATOM 693 C CA . GLY A 1 88 ? -2.691 6.207 11.247 1.00 93.12 88 GLY A CA 1
ATOM 694 C C . GLY A 1 88 ? -2.139 5.692 9.928 1.00 93.12 88 GLY A C 1
ATOM 695 O O . GLY A 1 88 ? -2.636 4.719 9.362 1.00 93.12 88 GLY A O 1
ATOM 696 N N . THR A 1 89 ? -1.092 6.343 9.430 1.00 93.44 89 THR A N 1
ATOM 697 C CA . THR A 1 89 ? -0.491 6.026 8.131 1.00 93.44 89 THR A CA 1
ATOM 698 C C . THR A 1 89 ? 1.018 6.242 8.124 1.00 93.44 89 THR A C 1
ATOM 700 O O . THR A 1 89 ? 1.555 6.919 9.001 1.00 93.44 89 THR A O 1
ATOM 703 N N . TRP A 1 90 ? 1.710 5.669 7.138 1.00 92.94 90 TRP A N 1
ATOM 704 C CA . TRP A 1 90 ? 3.156 5.795 6.968 1.00 92.94 90 TRP A CA 1
ATOM 705 C C . TRP A 1 90 ? 3.523 6.650 5.752 1.00 92.94 90 TRP A C 1
ATOM 707 O O . TRP A 1 90 ? 2.889 6.593 4.691 1.00 92.94 90 TRP A O 1
ATOM 717 N N . ILE A 1 91 ? 4.585 7.436 5.905 1.00 90.94 91 ILE A N 1
ATOM 718 C CA . ILE A 1 91 ? 5.145 8.309 4.871 1.00 90.94 91 ILE A CA 1
ATOM 719 C C . ILE A 1 91 ? 6.657 8.098 4.795 1.00 90.94 91 ILE A C 1
ATOM 721 O O . ILE A 1 91 ? 7.304 7.910 5.823 1.00 90.94 91 ILE A O 1
ATOM 725 N N . ALA A 1 92 ? 7.218 8.151 3.587 1.00 87.06 92 ALA A N 1
ATOM 726 C CA . ALA A 1 92 ? 8.662 8.007 3.392 1.00 87.06 92 ALA A CA 1
ATOM 727 C C . ALA A 1 92 ? 9.400 9.352 3.298 1.00 87.06 92 ALA A C 1
ATOM 729 O O . ALA A 1 92 ? 10.618 9.399 3.443 1.00 87.06 92 ALA A O 1
ATOM 730 N N . HIS A 1 93 ? 8.681 10.452 3.040 1.00 87.06 93 HIS A N 1
ATOM 731 C CA . HIS A 1 93 ? 9.276 11.768 2.822 1.00 87.06 93 HIS A CA 1
ATOM 732 C C . HIS A 1 93 ? 8.565 12.863 3.644 1.00 87.06 93 HIS A C 1
ATOM 734 O O . HIS A 1 93 ? 7.334 12.934 3.603 1.00 87.06 93 HIS A O 1
ATOM 740 N N . PRO A 1 94 ? 9.295 13.780 4.320 1.00 86.75 94 PRO A N 1
ATOM 741 C CA . PRO A 1 94 ? 8.701 14.821 5.172 1.00 86.75 94 PRO A CA 1
ATOM 742 C C . PRO A 1 94 ? 7.697 15.738 4.468 1.00 86.75 94 PRO A C 1
ATOM 744 O O . PRO A 1 94 ? 6.723 16.171 5.070 1.00 86.75 94 PRO A O 1
ATOM 747 N N . LEU A 1 95 ? 7.893 16.010 3.176 1.00 85.44 95 LEU A N 1
ATOM 748 C CA . LEU A 1 95 ? 6.972 16.843 2.386 1.00 85.44 95 LEU A CA 1
ATOM 749 C C . LEU A 1 95 ? 5.566 16.234 2.230 1.00 85.44 95 LEU A C 1
ATOM 751 O O . LEU A 1 95 ? 4.618 16.964 1.971 1.00 85.44 95 LEU A O 1
ATOM 755 N N . ILE A 1 96 ? 5.410 14.920 2.422 1.00 87.62 96 ILE A N 1
ATOM 756 C CA . ILE A 1 96 ? 4.092 14.265 2.408 1.00 87.62 96 ILE A CA 1
ATOM 757 C C . ILE A 1 96 ? 3.378 14.428 3.758 1.00 87.62 96 ILE A C 1
ATOM 759 O O . ILE A 1 96 ? 2.163 14.259 3.836 1.00 87.62 96 ILE A O 1
ATOM 763 N N . ASN A 1 97 ? 4.098 14.805 4.820 1.00 90.75 97 ASN A N 1
ATOM 764 C CA . ASN A 1 97 ? 3.540 14.903 6.165 1.00 90.75 97 ASN A CA 1
ATOM 765 C C . ASN A 1 97 ? 2.341 15.851 6.234 1.00 90.75 97 ASN A C 1
ATOM 767 O O . ASN A 1 97 ? 1.323 15.492 6.811 1.00 90.75 97 ASN A O 1
ATOM 771 N N . GLN A 1 98 ? 2.432 17.025 5.602 1.00 91.31 98 GLN A N 1
ATOM 772 C CA . GLN A 1 98 ? 1.329 17.991 5.588 1.00 91.31 98 GLN A CA 1
ATOM 773 C C . GLN A 1 98 ? 0.067 17.384 4.967 1.00 91.31 98 GLN A C 1
ATOM 775 O O . GLN A 1 98 ? -0.995 17.419 5.579 1.00 91.31 98 GLN A O 1
ATOM 780 N N . ILE A 1 99 ? 0.212 16.717 3.819 1.00 90.88 99 ILE A N 1
ATOM 781 C CA . ILE A 1 99 ? -0.891 16.048 3.123 1.00 90.88 99 ILE A CA 1
ATOM 782 C C . ILE A 1 99 ? -1.525 14.959 3.998 1.00 90.88 99 ILE A C 1
ATOM 784 O O . ILE A 1 99 ? -2.748 14.885 4.118 1.00 90.88 99 ILE A O 1
ATOM 788 N N . ALA A 1 100 ? -0.700 14.100 4.602 1.00 92.50 100 ALA A N 1
ATOM 789 C CA . ALA A 1 1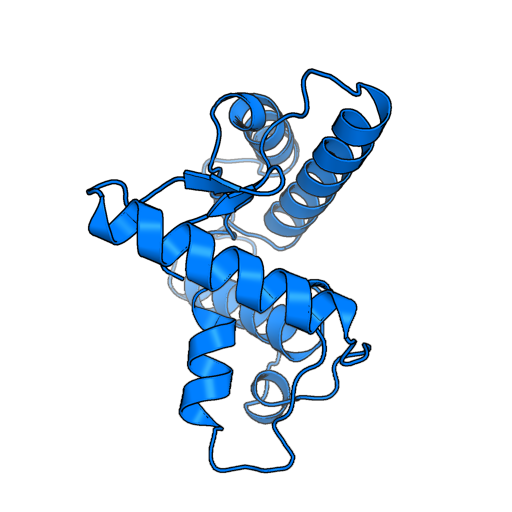00 ? -1.189 13.018 5.449 1.00 92.50 100 ALA A CA 1
ATOM 790 C C . ALA A 1 100 ? -1.920 13.565 6.686 1.00 92.50 100 ALA A C 1
ATOM 792 O O . ALA A 1 100 ? -3.031 13.129 6.982 1.00 92.50 100 ALA A O 1
ATOM 793 N N . MET A 1 101 ? -1.335 14.558 7.360 1.00 93.38 101 MET A N 1
ATOM 794 C CA . MET A 1 101 ? -1.918 15.184 8.547 1.00 93.38 101 MET A CA 1
ATOM 795 C C . MET A 1 101 ? -3.235 15.895 8.238 1.00 93.38 101 MET A C 1
ATOM 797 O O . MET A 1 101 ? -4.193 15.725 8.983 1.00 93.38 101 MET A O 1
ATOM 801 N N . GLU A 1 102 ? -3.322 16.655 7.145 1.00 93.94 102 GLU A N 1
ATOM 802 C CA . GLU A 1 102 ? -4.558 17.342 6.744 1.00 93.94 102 GLU A CA 1
ATOM 803 C C . GLU A 1 102 ? -5.717 16.362 6.540 1.00 93.94 102 GLU A C 1
ATOM 805 O O 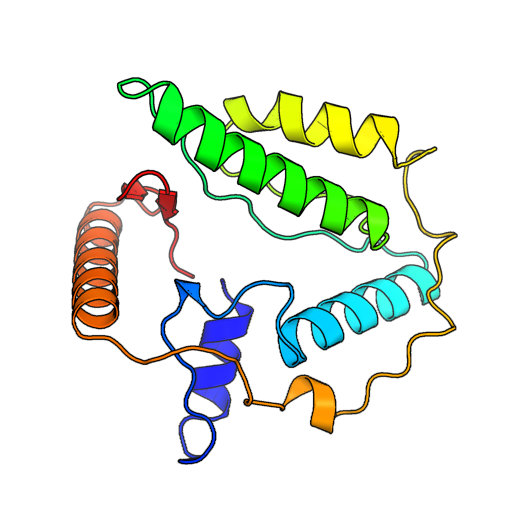. GLU A 1 102 ? -6.822 16.585 7.037 1.00 93.94 102 GLU A O 1
ATOM 810 N N . ILE A 1 103 ? -5.461 15.252 5.844 1.00 94.19 103 ILE A N 1
ATOM 811 C CA . ILE A 1 103 ? -6.479 14.239 5.556 1.00 94.19 103 ILE A CA 1
ATOM 812 C C . ILE A 1 103 ? -6.909 13.520 6.834 1.00 94.19 103 ILE A C 1
ATOM 814 O O . ILE A 1 103 ? -8.109 13.402 7.095 1.00 94.19 103 ILE A O 1
ATOM 818 N N . PHE A 1 104 ? -5.954 13.064 7.646 1.00 93.94 104 PHE A N 1
ATOM 819 C CA . PHE A 1 104 ? -6.277 12.359 8.883 1.00 93.94 104 PHE A CA 1
ATOM 820 C C . PHE A 1 104 ? -6.980 13.283 9.881 1.00 93.94 104 PHE A C 1
ATOM 822 O O . PHE A 1 104 ? -8.029 12.908 10.388 1.00 93.94 104 PHE A O 1
ATOM 829 N N . ASN A 1 105 ? -6.517 14.520 10.076 1.00 93.44 105 ASN A N 1
ATOM 830 C CA . ASN A 1 105 ? -7.175 15.476 10.976 1.00 93.44 105 ASN A CA 1
ATOM 831 C C . ASN A 1 105 ? -8.600 15.834 10.530 1.00 93.44 105 ASN A C 1
ATOM 833 O O . ASN A 1 105 ? -9.460 16.100 11.367 1.00 93.44 105 ASN A O 1
ATOM 837 N N . LYS A 1 106 ? -8.867 15.852 9.218 1.00 94.12 106 LYS A N 1
ATOM 838 C CA . LYS A 1 106 ? -10.196 16.170 8.683 1.00 94.12 106 LYS A CA 1
ATOM 839 C C . LYS A 1 106 ? -11.202 15.031 8.869 1.00 94.12 106 LYS A C 1
ATOM 841 O O . LYS A 1 106 ? -12.382 15.300 9.082 1.00 94.12 106 LYS A O 1
ATOM 846 N N . HIS A 1 107 ? -10.758 13.782 8.741 1.00 93.00 107 HIS A N 1
ATOM 847 C CA . HIS A 1 107 ? -11.648 12.615 8.690 1.00 93.00 107 HIS A CA 1
ATOM 848 C C . HIS A 1 107 ? -11.629 11.760 9.967 1.00 93.00 107 HIS A C 1
ATOM 850 O O . HIS A 1 107 ? -12.606 11.064 10.244 1.00 93.00 107 HIS A O 1
ATOM 856 N N . MET A 1 108 ? -10.567 11.832 10.771 1.00 91.75 108 MET A N 1
ATOM 857 C CA . MET A 1 108 ? -10.450 11.154 12.059 1.00 91.75 108 MET A CA 1
ATOM 858 C C . MET A 1 108 ? -10.845 12.111 13.188 1.00 91.75 108 MET A C 1
ATOM 860 O O . MET A 1 108 ? -10.037 12.882 13.700 1.00 91.75 108 MET A O 1
ATOM 864 N N . LEU A 1 109 ? -12.117 12.054 13.589 1.00 85.38 109 LEU A N 1
ATOM 865 C CA . LEU A 1 109 ? -12.661 12.856 14.689 1.00 85.38 109 LEU A CA 1
ATOM 866 C C . LEU A 1 109 ? -12.253 12.257 16.047 1.00 85.38 109 LEU A C 1
ATOM 868 O O . LEU A 1 109 ? -13.058 11.632 16.737 1.00 85.38 109 LEU A O 1
ATOM 872 N N . GLY A 1 110 ? -10.978 12.400 16.407 1.00 87.62 110 GLY A N 1
ATOM 873 C CA . GLY A 1 110 ? -10.421 11.929 17.674 1.00 87.62 110 GLY A CA 1
ATOM 874 C C . GLY A 1 110 ? -8.991 11.401 17.541 1.00 87.62 110 GLY A C 1
ATOM 875 O O . GLY A 1 110 ? -8.409 11.454 16.463 1.00 87.62 110 GLY A O 1
ATOM 876 N N . PRO A 1 111 ? -8.410 10.869 18.627 1.00 89.94 111 PRO A N 1
ATOM 877 C CA . PRO A 1 111 ? -7.052 10.324 18.601 1.00 89.94 111 PRO A CA 1
ATOM 878 C C . PRO A 1 111 ? -6.941 9.000 17.825 1.00 89.94 111 PRO A C 1
ATOM 880 O O . PRO A 1 111 ? -5.838 8.602 17.472 1.00 89.94 111 PRO A O 1
ATOM 883 N N . HIS A 1 112 ? -8.062 8.300 17.618 1.00 91.25 112 HIS A N 1
ATOM 884 C CA . HIS A 1 112 ? -8.138 6.997 16.956 1.00 91.25 112 HIS A CA 1
ATOM 885 C C . HIS A 1 112 ? -9.585 6.667 16.531 1.00 91.25 112 HIS A C 1
ATOM 887 O O . HIS A 1 112 ? -10.557 7.224 17.056 1.00 91.25 112 HIS A O 1
ATOM 893 N N . GLN A 1 113 ? -9.749 5.670 15.666 1.00 91.44 113 GLN A N 1
ATOM 894 C CA . GLN A 1 113 ? -11.005 5.179 15.094 1.00 91.44 113 GLN A CA 1
ATOM 895 C C . GLN A 1 113 ? -11.473 3.824 15.658 1.00 91.44 113 GLN A C 1
ATOM 897 O O . GLN A 1 113 ? -12.263 3.138 15.015 1.00 91.44 113 GLN A O 1
ATOM 902 N N . TYR A 1 114 ? -11.112 3.454 16.894 1.00 91.69 114 TYR A N 1
ATOM 903 C CA . TYR A 1 114 ? -11.529 2.177 17.522 1.00 91.69 114 TYR A CA 1
ATOM 904 C C . TYR A 1 114 ? -13.048 1.913 17.550 1.00 91.69 114 TYR A C 1
ATOM 906 O O . TYR A 1 114 ? -13.487 0.776 17.726 1.00 91.69 114 TYR A O 1
ATOM 914 N N . HIS A 1 115 ? -13.867 2.957 17.407 1.00 89.31 115 HIS A N 1
ATOM 915 C CA . HIS A 1 115 ? -15.322 2.843 17.303 1.00 89.31 115 HIS A CA 1
ATOM 916 C C . HIS A 1 115 ? -15.783 2.255 15.954 1.00 89.31 115 HIS A C 1
ATOM 918 O O . HIS A 1 115 ? -16.869 1.682 15.877 1.00 89.31 115 HIS A O 1
ATOM 924 N N . VAL A 1 116 ? -14.958 2.328 14.904 1.00 90.69 116 VAL A N 1
ATOM 925 C CA . VAL A 1 116 ? -15.226 1.785 13.564 1.00 90.69 116 VAL A CA 1
ATOM 926 C C . VAL A 1 116 ? -14.943 0.282 13.552 1.00 90.69 116 VAL A C 1
ATOM 928 O O . VAL A 1 116 ? -13.931 -0.186 13.042 1.00 90.69 116 VAL A O 1
ATOM 931 N N . ARG A 1 117 ? -15.825 -0.513 14.158 1.00 86.88 117 ARG A N 1
ATOM 932 C CA . ARG A 1 117 ? -15.570 -1.949 14.382 1.00 86.88 117 ARG A CA 1
ATOM 933 C C . ARG A 1 117 ? -15.631 -2.829 13.136 1.00 86.88 117 ARG A C 1
ATOM 935 O O . ARG A 1 117 ? -15.114 -3.942 13.177 1.00 86.88 117 ARG A O 1
ATOM 942 N N . ARG A 1 118 ? -16.257 -2.347 12.057 1.00 87.94 118 ARG A N 1
ATOM 943 C CA . ARG A 1 118 ? -16.463 -3.105 10.810 1.00 87.94 118 ARG A CA 1
ATOM 944 C C . ARG A 1 118 ? -17.089 -4.485 11.045 1.00 87.94 118 ARG A C 1
ATOM 946 O O . ARG A 1 118 ? -16.591 -5.504 10.575 1.00 87.94 118 ARG A O 1
ATOM 953 N N . GLU A 1 119 ? -18.167 -4.539 11.825 1.00 89.44 119 GLU A N 1
ATOM 954 C CA . GLU A 1 119 ? -18.882 -5.794 12.127 1.00 89.44 119 GLU A CA 1
ATOM 955 C C . GLU A 1 119 ? -19.602 -6.373 10.893 1.00 89.44 119 GLU A C 1
ATOM 957 O O . GLU A 1 119 ? -19.897 -7.565 10.841 1.00 89.44 119 GLU A O 1
ATOM 962 N N . ASP A 1 120 ? -19.817 -5.546 9.870 1.00 89.31 120 ASP A N 1
ATOM 963 C CA . ASP A 1 120 ? -20.342 -5.902 8.551 1.00 89.31 120 ASP A CA 1
ATOM 964 C C . ASP A 1 120 ? -19.359 -6.729 7.704 1.00 89.31 120 ASP A C 1
ATOM 966 O O . ASP A 1 120 ? -19.772 -7.498 6.832 1.00 89.31 120 ASP A O 1
ATOM 970 N N . VAL A 1 121 ? -18.056 -6.605 7.966 1.00 90.25 121 VAL A N 1
ATOM 971 C CA . VAL A 1 121 ? -17.014 -7.268 7.182 1.00 90.25 121 VAL A CA 1
ATOM 972 C C . VAL A 1 121 ? -16.9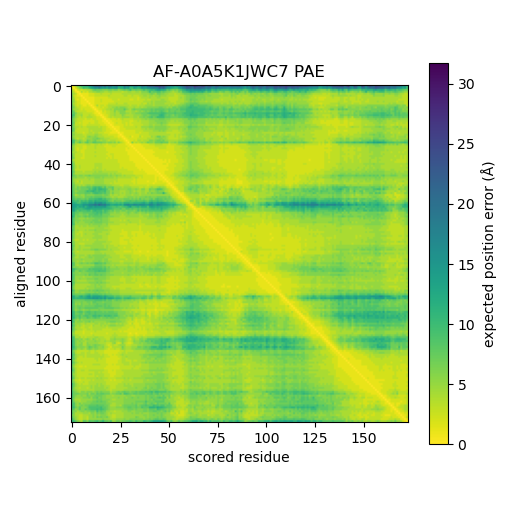98 -8.768 7.472 1.00 90.25 121 VAL A C 1
ATOM 974 O O . VAL A 1 121 ? -16.753 -9.210 8.595 1.00 90.25 121 VAL A O 1
ATOM 977 N N . LYS A 1 122 ? -17.179 -9.570 6.423 1.00 91.25 122 LYS A N 1
ATOM 978 C CA . LYS A 1 122 ? -16.986 -11.023 6.450 1.00 91.25 122 LYS A CA 1
ATOM 979 C C . LYS A 1 122 ? -15.957 -11.388 5.392 1.00 91.25 122 LYS A C 1
ATOM 981 O O . LYS A 1 122 ? -16.243 -11.298 4.206 1.00 91.25 122 LYS A O 1
ATOM 986 N N . VAL A 1 123 ? -14.762 -11.765 5.835 1.00 93.00 123 VAL A N 1
ATOM 987 C CA . VAL A 1 123 ? -13.659 -12.174 4.957 1.00 93.00 123 VAL A CA 1
ATOM 988 C C . VAL A 1 123 ? -13.425 -13.665 5.142 1.00 93.00 123 VAL A C 1
ATOM 990 O O . VAL A 1 123 ? -13.126 -14.116 6.251 1.00 93.00 123 VAL A O 1
ATOM 993 N N . ALA A 1 124 ? -13.569 -14.434 4.066 1.00 92.50 124 ALA A N 1
ATOM 994 C CA . ALA A 1 124 ? -13.223 -15.845 4.050 1.00 92.50 124 ALA A CA 1
ATOM 995 C C . ALA A 1 124 ? -11.742 -16.036 3.690 1.00 92.50 124 ALA A C 1
ATOM 997 O O . ALA A 1 124 ? -11.109 -15.195 3.051 1.00 92.50 124 ALA A O 1
ATOM 998 N N . ALA A 1 125 ? -11.180 -17.197 4.041 1.00 90.12 125 ALA A N 1
ATOM 999 C CA . ALA A 1 125 ? -9.805 -17.536 3.669 1.00 90.12 125 ALA A CA 1
ATOM 1000 C C . ALA A 1 125 ? -9.588 -17.526 2.143 1.00 90.12 125 ALA A C 1
ATOM 1002 O O . ALA A 1 125 ? -8.508 -17.171 1.678 1.00 90.12 125 ALA A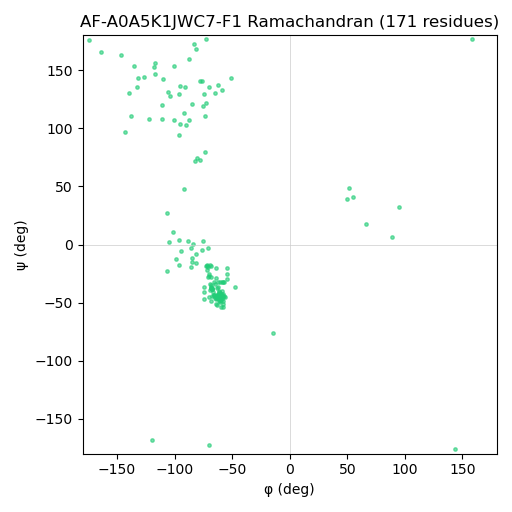 O 1
ATOM 1003 N N . ALA A 1 126 ? -10.618 -17.874 1.364 1.00 90.00 126 ALA A N 1
ATOM 1004 C CA . ALA A 1 126 ? -10.569 -17.839 -0.095 1.00 90.00 126 ALA A CA 1
ATOM 1005 C C . ALA A 1 126 ? -10.399 -16.413 -0.650 1.00 90.00 126 ALA A C 1
ATOM 1007 O O . ALA A 1 126 ? -9.695 -16.238 -1.642 1.00 90.00 126 ALA A O 1
ATOM 1008 N N . ASP A 1 127 ? -10.967 -15.399 0.011 1.00 89.50 127 ASP A N 1
ATOM 1009 C CA . ASP A 1 127 ? -10.873 -14.001 -0.429 1.00 89.50 127 ASP A CA 1
ATOM 1010 C C . ASP A 1 127 ? -9.440 -13.472 -0.299 1.00 89.50 127 ASP A C 1
ATOM 1012 O O . ASP A 1 127 ? -8.945 -12.778 -1.183 1.00 89.50 127 ASP A O 1
ATOM 1016 N N . LEU A 1 128 ? -8.732 -13.879 0.762 1.00 88.81 128 LEU A N 1
ATOM 1017 C CA . LEU A 1 128 ? -7.321 -13.540 0.999 1.00 88.81 128 LEU A CA 1
ATOM 1018 C C . LEU A 1 128 ? -6.352 -14.260 0.049 1.00 88.81 128 LEU A C 1
ATOM 1020 O O . LEU A 1 128 ? -5.196 -13.860 -0.080 1.00 88.81 128 LEU A O 1
ATOM 1024 N N . LEU A 1 129 ? -6.800 -15.346 -0.580 1.00 88.44 129 LEU A N 1
ATOM 1025 C CA . LEU A 1 129 ? -6.002 -16.166 -1.492 1.00 88.44 129 LEU A CA 1
ATOM 1026 C C . LEU A 1 129 ? -6.361 -15.938 -2.963 1.00 88.44 129 LEU A C 1
ATOM 1028 O O . LEU A 1 129 ? -5.793 -16.595 -3.837 1.00 88.44 129 LEU A O 1
ATOM 1032 N N . ASN A 1 130 ? -7.295 -15.028 -3.245 1.00 85.00 130 ASN A N 1
ATOM 1033 C CA . ASN A 1 130 ? -7.795 -14.794 -4.587 1.00 85.00 130 ASN A CA 1
ATOM 1034 C C . ASN A 1 130 ? -6.764 -14.045 -5.445 1.00 85.00 130 ASN A C 1
ATOM 1036 O O . ASN A 1 130 ? -6.514 -12.855 -5.263 1.00 85.00 130 ASN A O 1
ATOM 1040 N N . THR A 1 131 ? -6.199 -14.746 -6.426 1.00 82.56 131 THR A N 1
ATOM 1041 C CA . THR A 1 131 ? -5.171 -14.231 -7.345 1.00 82.56 131 THR A CA 1
ATOM 1042 C C . THR A 1 131 ? -5.749 -13.559 -8.584 1.00 82.56 131 THR A C 1
ATOM 1044 O O . THR A 1 131 ? -4.993 -13.118 -9.448 1.00 82.56 131 THR A O 1
ATOM 1047 N N . LYS A 1 132 ? -7.081 -13.447 -8.688 1.00 84.12 132 LYS A N 1
ATOM 1048 C CA . LYS A 1 132 ? -7.756 -12.745 -9.786 1.00 84.12 132 LYS A CA 1
ATOM 1049 C C . LYS A 1 132 ? -7.591 -11.236 -9.622 1.00 84.12 132 LYS A C 1
ATOM 1051 O O . LYS A 1 132 ? -8.490 -10.542 -9.151 1.00 84.12 132 LYS A O 1
ATOM 1056 N N . VAL A 1 133 ? -6.424 -10.745 -10.015 1.00 85.69 133 VAL A N 1
ATOM 1057 C CA . VAL A 1 133 ? -6.100 -9.321 -10.067 1.00 85.69 133 VAL A CA 1
ATOM 1058 C C . VAL A 1 133 ? -6.141 -8.874 -11.528 1.00 85.69 133 VAL A C 1
ATOM 1060 O O . VAL A 1 133 ? -5.502 -9.513 -12.368 1.00 85.69 133 VAL A O 1
ATOM 1063 N N . PRO A 1 134 ? -6.888 -7.809 -11.866 1.00 85.00 134 PRO A N 1
ATOM 1064 C CA . PRO A 1 134 ? -6.842 -7.245 -13.206 1.00 85.00 134 PRO A CA 1
ATOM 1065 C C . PRO A 1 134 ? -5.444 -6.679 -13.470 1.00 85.00 134 PRO A C 1
ATOM 1067 O O . PRO A 1 134 ? -4.906 -5.932 -12.662 1.00 85.00 134 PRO A O 1
ATOM 1070 N N . GLY A 1 135 ? -4.851 -7.039 -14.601 1.00 86.38 135 GLY A N 1
ATOM 1071 C CA . GLY A 1 135 ? -3.514 -6.586 -14.967 1.00 86.38 135 GLY A CA 1
ATOM 1072 C C . GLY A 1 135 ? -2.870 -7.512 -15.984 1.00 86.38 135 GLY A C 1
ATOM 1073 O O . GLY A 1 135 ? -3.450 -8.527 -16.386 1.00 86.38 135 GLY A O 1
ATOM 1074 N N . LYS A 1 136 ? -1.668 -7.151 -16.427 1.00 90.06 136 LYS A N 1
ATOM 1075 C CA . LYS A 1 136 ? -0.870 -7.971 -17.348 1.00 90.06 136 LYS A CA 1
ATOM 1076 C C . LYS A 1 136 ? 0.573 -8.018 -16.871 1.00 90.06 136 LYS A C 1
ATOM 1078 O O . LYS A 1 136 ? 1.040 -7.104 -16.203 1.00 90.06 136 LYS A O 1
ATOM 1083 N N . ILE A 1 137 ? 1.273 -9.087 -17.234 1.00 91.88 137 ILE A N 1
ATOM 1084 C CA . ILE A 1 137 ? 2.729 -9.144 -17.108 1.00 91.88 137 ILE A CA 1
ATOM 1085 C C . ILE A 1 137 ? 3.300 -8.490 -18.359 1.00 91.88 137 ILE A C 1
ATOM 1087 O O . ILE A 1 137 ? 2.999 -8.931 -19.473 1.00 91.88 137 ILE A O 1
ATOM 1091 N N . THR A 1 138 ? 4.088 -7.433 -18.189 1.00 94.12 138 THR A N 1
ATOM 1092 C CA . THR A 1 138 ? 4.665 -6.693 -19.318 1.00 94.12 138 THR A CA 1
ATOM 1093 C C . THR A 1 138 ? 6.187 -6.744 -19.312 1.00 94.12 138 THR A C 1
ATOM 1095 O O . THR A 1 138 ? 6.832 -6.863 -18.269 1.00 94.12 138 THR A O 1
ATOM 1098 N N . VAL A 1 139 ? 6.788 -6.633 -20.500 1.00 94.31 139 VAL A N 1
ATOM 1099 C CA . VAL A 1 139 ? 8.252 -6.555 -20.637 1.00 94.31 139 VAL A CA 1
ATOM 1100 C C . VAL A 1 139 ? 8.795 -5.312 -19.930 1.00 94.31 139 VAL A C 1
ATOM 1102 O O . VAL A 1 139 ? 9.853 -5.374 -19.308 1.00 94.31 139 VAL A O 1
ATOM 1105 N N . ASP A 1 140 ? 8.061 -4.201 -19.968 1.00 92.00 140 ASP A N 1
ATOM 1106 C CA . ASP A 1 140 ? 8.461 -2.964 -19.294 1.00 92.00 140 ASP A CA 1
ATOM 1107 C C . ASP A 1 140 ? 8.386 -3.096 -17.769 1.00 92.00 140 ASP A C 1
ATOM 1109 O O . ASP A 1 140 ? 9.298 -2.652 -17.069 1.00 92.00 140 ASP A O 1
ATOM 1113 N N . GLY A 1 141 ? 7.359 -3.778 -17.249 1.00 89.88 141 GLY A N 1
ATOM 1114 C CA . GLY A 1 141 ? 7.261 -4.138 -15.834 1.00 89.88 141 GLY A CA 1
ATOM 1115 C C . GLY A 1 141 ? 8.434 -5.008 -15.381 1.00 89.88 141 GLY A C 1
ATOM 1116 O O . GLY A 1 141 ? 9.060 -4.723 -14.358 1.00 89.88 141 GLY A O 1
ATOM 1117 N N . LEU A 1 142 ? 8.804 -6.013 -16.181 1.00 92.44 142 LEU A N 1
ATOM 1118 C CA . LEU A 1 142 ? 9.970 -6.857 -15.913 1.00 92.44 142 LEU A CA 1
ATOM 1119 C C . LEU A 1 142 ? 11.277 -6.050 -15.904 1.00 92.44 142 LEU A C 1
ATOM 1121 O O . LEU A 1 142 ? 12.055 -6.165 -14.957 1.00 92.44 142 LEU A O 1
ATOM 1125 N N . LYS A 1 143 ? 11.510 -5.210 -16.921 1.00 93.62 143 LYS A N 1
ATOM 1126 C CA . LYS A 1 143 ? 12.697 -4.340 -16.994 1.00 93.62 143 LYS A CA 1
ATOM 1127 C C . LYS A 1 143 ? 12.778 -3.396 -15.797 1.00 93.62 143 LYS A C 1
ATOM 1129 O O . LYS A 1 143 ? 13.851 -3.252 -15.215 1.00 93.62 143 LYS A O 1
ATOM 1134 N N . SER A 1 144 ? 11.651 -2.799 -15.404 1.00 91.38 144 SER A N 1
ATOM 1135 C CA . SER A 1 144 ? 11.573 -1.945 -14.216 1.00 91.38 144 SER A CA 1
ATOM 1136 C C . SER A 1 144 ? 11.938 -2.718 -12.948 1.00 91.38 144 SER A C 1
ATOM 1138 O O . SER A 1 144 ? 12.764 -2.242 -12.176 1.00 91.38 144 SER A O 1
ATOM 1140 N N . ASN A 1 145 ? 11.411 -3.932 -12.760 1.00 91.88 145 ASN A N 1
ATOM 1141 C CA . ASN A 1 145 ? 11.725 -4.754 -11.588 1.00 91.88 145 ASN A CA 1
ATOM 1142 C C . ASN A 1 145 ? 13.210 -5.137 -11.524 1.00 91.88 145 ASN A C 1
ATOM 1144 O O . ASN A 1 145 ? 13.818 -5.043 -10.460 1.00 91.88 145 ASN A O 1
ATOM 1148 N N . VAL A 1 146 ? 13.806 -5.537 -12.653 1.00 93.69 146 VAL A N 1
ATOM 1149 C CA . VAL A 1 146 ? 15.240 -5.868 -12.725 1.00 93.69 146 VAL A CA 1
ATOM 1150 C C . VAL A 1 146 ? 16.092 -4.635 -12.423 1.00 93.69 146 VAL A C 1
ATOM 1152 O O . VAL A 1 146 ? 17.003 -4.713 -11.603 1.00 93.69 146 VAL A O 1
ATOM 1155 N N . SER A 1 147 ? 15.761 -3.488 -13.023 1.00 93.06 147 SER A N 1
ATOM 1156 C CA . SER A 1 147 ? 16.439 -2.212 -12.766 1.00 93.06 147 SER A CA 1
ATOM 1157 C C . SER A 1 147 ? 16.374 -1.826 -11.286 1.00 93.06 147 SER A C 1
ATOM 1159 O O . SER A 1 147 ? 17.406 -1.539 -10.680 1.00 93.06 147 SER A O 1
ATOM 1161 N N . THR A 1 148 ? 15.185 -1.889 -10.675 1.00 91.88 148 THR A N 1
ATOM 1162 C CA . THR A 1 148 ? 14.996 -1.593 -9.249 1.00 91.88 148 THR A CA 1
ATOM 1163 C C . THR A 1 148 ? 15.764 -2.558 -8.356 1.00 91.88 148 THR A C 1
ATOM 1165 O O . THR A 1 148 ? 16.474 -2.112 -7.459 1.00 91.88 148 THR A O 1
ATOM 1168 N N . SER A 1 149 ? 15.695 -3.864 -8.623 1.00 92.56 149 SER A N 1
ATOM 1169 C CA . SER A 1 149 ? 16.394 -4.874 -7.823 1.00 92.56 149 SER A CA 1
ATOM 1170 C C . SER A 1 149 ? 17.910 -4.691 -7.862 1.00 92.56 149 SER A C 1
ATOM 1172 O O . SER A 1 149 ? 18.561 -4.801 -6.822 1.00 92.56 149 SER A O 1
ATOM 1174 N N . LEU A 1 150 ? 18.480 -4.422 -9.040 1.00 94.31 150 LEU A N 1
ATOM 1175 C CA . LEU A 1 150 ? 19.920 -4.208 -9.196 1.00 94.31 150 LEU A CA 1
ATOM 1176 C C . LEU A 1 150 ? 20.359 -2.886 -8.560 1.00 94.31 150 LEU A C 1
ATOM 1178 O O . LEU A 1 150 ? 21.339 -2.871 -7.818 1.00 94.31 150 LEU A O 1
ATOM 1182 N N . GLY A 1 151 ? 19.613 -1.803 -8.801 1.00 92.81 151 GLY A N 1
ATOM 1183 C CA . GLY A 1 151 ? 19.895 -0.488 -8.225 1.00 92.81 151 GLY A CA 1
ATOM 1184 C C . GLY A 1 151 ? 19.854 -0.501 -6.697 1.00 92.81 151 GLY A C 1
ATOM 1185 O O . GLY A 1 151 ? 20.786 -0.019 -6.054 1.00 92.81 151 GLY A O 1
ATOM 1186 N N . TYR A 1 152 ? 18.824 -1.125 -6.116 1.00 94.25 152 TYR A N 1
ATOM 1187 C CA . TYR A 1 152 ? 18.711 -1.288 -4.668 1.00 94.25 152 TYR A CA 1
ATOM 1188 C C . TYR A 1 152 ? 19.836 -2.155 -4.098 1.00 94.25 152 TYR A C 1
ATOM 1190 O O . TYR A 1 152 ? 20.489 -1.759 -3.137 1.00 94.25 152 TYR A O 1
ATOM 1198 N N . SER A 1 153 ? 20.126 -3.303 -4.721 1.00 94.25 153 SER A N 1
ATOM 1199 C CA . SER A 1 153 ? 21.181 -4.211 -4.243 1.00 94.25 153 SER A CA 1
ATOM 1200 C C . SER A 1 153 ? 22.560 -3.548 -4.260 1.00 94.25 153 SER A C 1
ATOM 1202 O O . SER A 1 153 ? 23.326 -3.704 -3.310 1.00 94.25 153 SER A O 1
ATOM 1204 N N . ALA A 1 154 ? 22.872 -2.777 -5.307 1.00 94.44 154 ALA A N 1
ATOM 1205 C CA . ALA A 1 154 ? 24.127 -2.037 -5.397 1.00 94.44 154 ALA A CA 1
ATOM 1206 C C . ALA A 1 154 ? 24.255 -0.991 -4.277 1.00 94.44 154 ALA A C 1
ATOM 1208 O O . ALA A 1 154 ? 25.299 -0.909 -3.630 1.00 94.44 154 ALA A O 1
ATOM 1209 N N . ALA A 1 155 ? 23.192 -0.228 -4.008 1.00 93.19 155 ALA A N 1
ATOM 1210 C CA . ALA A 1 155 ? 23.197 0.758 -2.931 1.00 93.19 155 ALA A CA 1
ATOM 1211 C C . ALA A 1 155 ? 23.283 0.120 -1.540 1.00 93.19 155 ALA A C 1
ATOM 1213 O O . ALA A 1 155 ? 24.038 0.600 -0.691 1.00 93.19 155 ALA A O 1
ATOM 1214 N N . TRP A 1 156 ? 22.564 -0.984 -1.330 1.00 94.88 156 TRP A N 1
ATOM 1215 C CA . TRP A 1 156 ? 22.560 -1.714 -0.067 1.00 94.88 156 TRP A CA 1
ATOM 1216 C C . TRP A 1 156 ? 23.948 -2.271 0.258 1.00 94.88 156 TRP A C 1
ATOM 1218 O O . TRP A 1 156 ? 24.445 -2.079 1.367 1.00 94.88 156 TRP A O 1
ATOM 1228 N N . LEU A 1 157 ? 24.627 -2.868 -0.730 1.00 94.44 157 LEU A N 1
ATOM 1229 C CA . LEU A 1 157 ? 26.025 -3.300 -0.600 1.00 94.44 157 LEU A CA 1
ATOM 1230 C C . LEU A 1 157 ? 26.989 -2.122 -0.383 1.00 94.44 157 LEU A C 1
ATOM 1232 O O . LEU A 1 157 ? 28.007 -2.281 0.284 1.00 94.44 157 LEU A O 1
ATOM 1236 N N . GLY A 1 158 ? 26.655 -0.939 -0.901 1.00 93.81 158 GLY A N 1
ATOM 1237 C CA . GLY A 1 158 ? 27.359 0.317 -0.634 1.00 93.81 158 GLY A CA 1
ATOM 1238 C C . GLY A 1 158 ? 27.082 0.927 0.747 1.00 93.81 158 GLY A C 1
ATOM 1239 O O . GLY A 1 158 ? 27.575 2.017 1.030 1.00 93.81 158 GLY A O 1
ATOM 1240 N N . GLY A 1 159 ? 26.297 0.260 1.602 1.00 94.00 159 GLY A N 1
ATOM 1241 C CA . GLY A 1 159 ? 25.979 0.708 2.959 1.00 94.00 159 GLY A CA 1
ATOM 1242 C C . GLY A 1 159 ? 24.752 1.616 3.070 1.00 94.00 159 GLY A C 1
ATOM 1243 O O . GLY A 1 159 ? 24.480 2.120 4.159 1.00 94.00 159 GLY A O 1
ATOM 1244 N N . ASN A 1 160 ? 23.993 1.822 1.986 1.00 91.88 160 ASN A N 1
ATOM 1245 C CA . ASN A 1 160 ? 22.754 2.597 2.019 1.00 91.88 160 ASN A CA 1
ATOM 1246 C C . ASN A 1 160 ? 21.518 1.711 1.799 1.00 91.88 160 ASN A C 1
ATOM 1248 O O . ASN A 1 160 ? 21.243 1.266 0.687 1.00 91.88 160 ASN A O 1
ATOM 1252 N N . GLY A 1 161 ? 20.747 1.489 2.865 1.00 90.06 161 GLY A N 1
ATOM 1253 C CA . GLY A 1 161 ? 19.544 0.653 2.836 1.00 90.06 161 GLY A CA 1
ATOM 1254 C C . GLY A 1 161 ? 18.252 1.358 2.413 1.00 90.06 161 GLY A C 1
ATOM 1255 O O . GLY A 1 161 ? 17.221 0.690 2.332 1.00 90.06 161 GLY A O 1
ATOM 1256 N N . CYS A 1 162 ? 18.284 2.670 2.169 1.00 88.94 162 CYS A N 1
ATOM 1257 C CA . CYS A 1 162 ? 17.116 3.463 1.787 1.00 88.94 162 CYS A CA 1
ATOM 1258 C C . CYS A 1 162 ? 17.509 4.439 0.674 1.00 88.94 162 CYS A C 1
ATOM 1260 O O . CYS A 1 162 ? 18.289 5.370 0.904 1.00 88.94 162 CYS A O 1
ATOM 1262 N N . ILE A 1 163 ? 17.008 4.211 -0.543 1.00 90.31 163 ILE A N 1
ATOM 1263 C CA . ILE A 1 163 ? 17.425 4.993 -1.711 1.00 90.31 163 ILE A CA 1
ATOM 1264 C C . ILE A 1 163 ? 16.264 5.614 -2.482 1.00 90.31 163 ILE A C 1
ATOM 1266 O O . ILE A 1 163 ? 15.226 4.980 -2.667 1.00 90.31 163 ILE A O 1
ATOM 1270 N N . PRO A 1 164 ? 16.458 6.827 -3.026 1.00 89.06 164 PRO A N 1
ATOM 1271 C CA . PRO A 1 164 ? 15.552 7.370 -4.019 1.00 89.06 164 PRO A CA 1
ATOM 1272 C C . PRO A 1 164 ? 15.792 6.681 -5.369 1.00 89.06 164 PRO A C 1
ATOM 1274 O O . PRO A 1 164 ? 16.871 6.793 -5.953 1.00 89.06 164 PRO A O 1
ATOM 1277 N N . LEU A 1 165 ? 14.777 6.007 -5.904 1.00 86.06 165 LEU A N 1
ATOM 1278 C CA . LEU A 1 165 ? 14.814 5.399 -7.230 1.00 86.06 165 LEU A CA 1
ATOM 1279 C C . LEU A 1 165 ? 13.480 5.604 -7.952 1.00 86.06 165 LEU A C 1
ATOM 1281 O O . LEU A 1 165 ? 12.419 5.348 -7.399 1.00 86.06 165 LEU A O 1
ATOM 1285 N N . HIS A 1 166 ? 13.519 6.079 -9.202 1.00 83.50 166 HIS A N 1
ATOM 1286 C CA . HIS A 1 166 ? 12.315 6.343 -10.009 1.00 83.50 166 HIS A CA 1
ATOM 1287 C C . HIS A 1 166 ? 11.240 7.181 -9.283 1.00 83.50 166 HIS A C 1
ATOM 1289 O O . HIS A 1 166 ? 10.047 6.932 -9.437 1.00 83.50 166 HIS A O 1
ATOM 1295 N N . TRP A 1 167 ? 11.665 8.184 -8.503 1.00 84.00 167 TRP A N 1
ATOM 1296 C CA . TRP A 1 167 ? 10.783 9.048 -7.697 1.00 84.00 167 TRP A CA 1
ATOM 1297 C C . TRP A 1 167 ? 10.048 8.330 -6.555 1.00 84.00 167 TRP A C 1
ATOM 1299 O O . TRP A 1 167 ? 9.084 8.865 -6.008 1.00 84.00 167 TRP A O 1
ATOM 1309 N N . LEU A 1 168 ? 10.516 7.144 -6.174 1.00 84.12 168 LEU A N 1
ATOM 1310 C CA . LEU A 1 168 ? 10.070 6.382 -5.015 1.00 84.12 168 LEU A CA 1
ATOM 1311 C C . LEU A 1 168 ? 11.235 6.222 -4.038 1.00 84.12 168 LEU A C 1
ATOM 1313 O O . LEU A 1 168 ? 12.392 6.140 -4.444 1.00 84.12 168 LEU A O 1
ATOM 1317 N N . MET A 1 169 ? 10.930 6.198 -2.749 1.00 87.19 169 MET A N 1
ATOM 1318 C CA . MET A 1 169 ? 11.879 5.805 -1.718 1.00 87.19 169 MET A CA 1
ATOM 1319 C C . MET A 1 169 ? 11.801 4.287 -1.557 1.00 87.19 169 MET A C 1
ATOM 1321 O O . MET A 1 169 ? 10.802 3.778 -1.049 1.00 87.19 169 MET A O 1
ATOM 1325 N N . GLU A 1 170 ? 12.819 3.580 -2.035 1.00 88.19 170 GLU A N 1
ATOM 1326 C CA . GLU A 1 170 ? 12.872 2.118 -2.024 1.00 88.19 170 GLU A CA 1
ATOM 1327 C C . GLU A 1 170 ? 13.649 1.620 -0.794 1.00 88.19 170 GLU A C 1
ATOM 1329 O O . GLU A 1 170 ? 14.716 2.144 -0.445 1.00 88.19 170 GLU A O 1
ATOM 1334 N N . ASP A 1 171 ? 13.102 0.584 -0.161 1.00 89.50 171 ASP A N 1
ATOM 1335 C CA . ASP A 1 171 ? 13.720 -0.205 0.902 1.00 89.50 171 ASP A CA 1
ATOM 1336 C C . ASP A 1 171 ? 13.831 -1.682 0.466 1.00 89.50 171 ASP A C 1
ATOM 1338 O O . ASP A 1 171 ? 13.686 -2.010 -0.710 1.00 89.50 171 ASP A O 1
ATOM 1342 N N . ALA A 1 172 ? 14.152 -2.588 1.391 1.00 87.38 172 ALA A N 1
ATOM 1343 C CA . ALA A 1 172 ? 14.432 -3.987 1.059 1.00 87.38 172 ALA A CA 1
ATOM 1344 C C . ALA A 1 172 ? 13.188 -4.841 0.742 1.00 87.38 172 ALA A C 1
ATOM 1346 O O . ALA A 1 172 ? 13.344 -6.032 0.456 1.00 87.38 172 ALA A O 1
ATOM 1347 N N . ALA A 1 173 ? 11.975 -4.297 0.884 1.00 78.56 173 ALA A N 1
ATOM 1348 C CA . ALA A 1 173 ? 10.722 -5.058 0.865 1.00 78.56 173 ALA A CA 1
ATOM 1349 C C . ALA A 1 173 ? 10.182 -5.353 -0.543 1.00 78.56 173 ALA A C 1
ATOM 1351 O O . ALA A 1 173 ? 9.595 -6.451 -0.706 1.00 78.56 173 ALA A O 1
#

Sequence (173 aa):
MLFGWCFIKRRRADRSAVLPDRKDVTMEVGFMDAYVRLLIQTCHRRRVAAMGGMSAQIPIKNDPQANEVAMAKVRADKLREVTNGHDGTWIAHPLINQIAMEIFNKHMLGPHQYHVRREDVKVAAADLLNTKVPGKITVDGLKSNVSTSLGYSAAWLGGNGCIPLHWLMEDAA